Protein AF-A0A151SJ07-F1 (afdb_monomer)

Radius of gyration: 11.74 Å; Cα contacts (8 Å, |Δi|>4): 71; chains: 1; bounding box: 27×25×27 Å

Nearest PDB structures (foldseek):
  7p06-assembly1_A  TM=7.949E-01  e=7.241E-03  Saccharomyces cerevisiae S288C
  8ui0-assembly1_F  TM=4.124E-01  e=9.164E+00  Sus scrofa
  7nvs-assembly1_F  TM=3.944E-01  e=9.164E+00  Sus scrofa
  3foe-assembly1_A  TM=2.606E-01  e=9.164E+00  Streptococcus pneumoniae

Structure (mmCIF, N/CA/C/O backbone):
data_AF-A0A151SJ07-F1
#
_entry.id   AF-A0A151SJ07-F1
#
loop_
_atom_site.group_PDB
_atom_site.id
_atom_site.type_symbol
_atom_site.label_atom_id
_atom_site.label_alt_id
_atom_site.label_comp_id
_atom_site.label_asym_id
_atom_site.label_entity_id
_atom_site.label_seq_id
_atom_site.pdbx_PDB_ins_code
_atom_site.Cartn_x
_atom_site.Cartn_y
_atom_site.Cartn_z
_atom_site.occupancy
_atom_site.B_iso_or_equiv
_atom_site.auth_seq_id
_atom_site.auth_comp_id
_atom_site.auth_asym_id
_atom_site.auth_atom_id
_atom_site.pdbx_PDB_model_num
ATOM 1 N N . MET A 1 1 ? 13.094 -12.281 -1.509 1.00 84.12 1 MET A N 1
ATOM 2 C CA . MET A 1 1 ? 12.824 -11.657 -0.195 1.00 84.12 1 MET A CA 1
ATOM 3 C C . MET A 1 1 ? 11.339 -11.340 -0.102 1.00 84.12 1 MET A C 1
ATOM 5 O O . MET A 1 1 ? 10.746 -11.028 -1.133 1.00 84.12 1 MET A O 1
ATOM 9 N N . GLN A 1 2 ? 10.754 -11.467 1.086 1.00 89.56 2 GLN A N 1
ATOM 10 C CA . GLN A 1 2 ? 9.347 -11.157 1.362 1.00 89.56 2 GLN A CA 1
ATOM 11 C C . GLN A 1 2 ? 9.263 -9.859 2.179 1.00 89.56 2 GLN A C 1
ATOM 13 O O . GLN A 1 2 ? 10.206 -9.546 2.905 1.00 89.56 2 GLN A O 1
ATOM 18 N N . LEU A 1 3 ? 8.172 -9.112 2.030 1.00 92.56 3 LEU A N 1
ATOM 19 C CA . LEU A 1 3 ? 7.845 -7.915 2.799 1.00 92.56 3 LEU A CA 1
ATOM 20 C C . LEU A 1 3 ? 6.536 -8.160 3.549 1.00 92.56 3 LEU A C 1
ATOM 22 O O . LEU A 1 3 ? 5.563 -8.615 2.951 1.00 92.56 3 LEU A O 1
ATOM 26 N N . LEU A 1 4 ? 6.539 -7.819 4.835 1.00 93.75 4 LEU A N 1
ATOM 27 C CA . LEU A 1 4 ? 5.348 -7.660 5.658 1.00 93.75 4 LEU A CA 1
ATOM 28 C C . LEU A 1 4 ? 5.179 -6.165 5.929 1.00 93.75 4 LEU A C 1
ATOM 30 O O . LEU A 1 4 ? 6.063 -5.538 6.515 1.00 93.75 4 LEU A O 1
ATOM 34 N N . LEU A 1 5 ? 4.056 -5.611 5.489 1.00 93.88 5 LEU A N 1
ATOM 35 C CA . LEU A 1 5 ? 3.644 -4.245 5.760 1.00 93.88 5 LEU A CA 1
ATOM 36 C C . LEU A 1 5 ? 2.390 -4.256 6.625 1.00 93.88 5 LEU A C 1
ATOM 38 O O . LEU A 1 5 ? 1.411 -4.934 6.307 1.00 93.88 5 LEU A O 1
ATOM 42 N N . MET A 1 6 ? 2.416 -3.463 7.691 1.00 93.75 6 MET A N 1
ATOM 43 C CA . MET A 1 6 ? 1.346 -3.408 8.677 1.00 93.75 6 MET A CA 1
ATOM 44 C C . MET A 1 6 ? 0.862 -1.977 8.886 1.00 93.75 6 MET A C 1
ATOM 46 O O . MET A 1 6 ? 1.653 -1.033 8.913 1.00 93.75 6 MET A O 1
ATOM 50 N N . LYS A 1 7 ? -0.444 -1.843 9.092 1.00 90.62 7 LYS A N 1
ATOM 51 C CA . LYS A 1 7 ? -1.103 -0.645 9.605 1.00 90.62 7 LYS A CA 1
ATOM 52 C C . LYS A 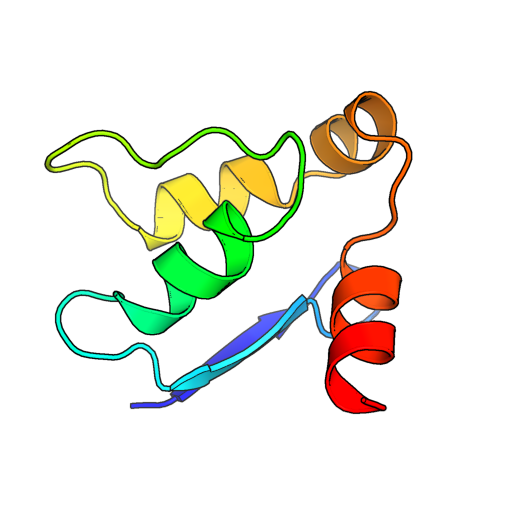1 7 ? -0.937 -0.577 11.124 1.00 90.62 7 LYS A C 1
ATOM 54 O O . LYS A 1 7 ? -0.748 -1.591 11.806 1.00 90.62 7 LYS A O 1
ATOM 59 N N . GLN A 1 8 ? -1.050 0.629 11.678 1.00 84.44 8 GLN A N 1
ATOM 60 C CA . GLN A 1 8 ? -1.196 0.796 13.124 1.00 84.44 8 GLN A CA 1
ATOM 61 C C . GLN A 1 8 ? -2.419 0.009 13.617 1.00 84.44 8 GLN A C 1
ATOM 63 O O . GLN A 1 8 ? -3.479 0.071 13.007 1.00 84.44 8 GLN A O 1
ATOM 68 N N . GLY A 1 9 ? -2.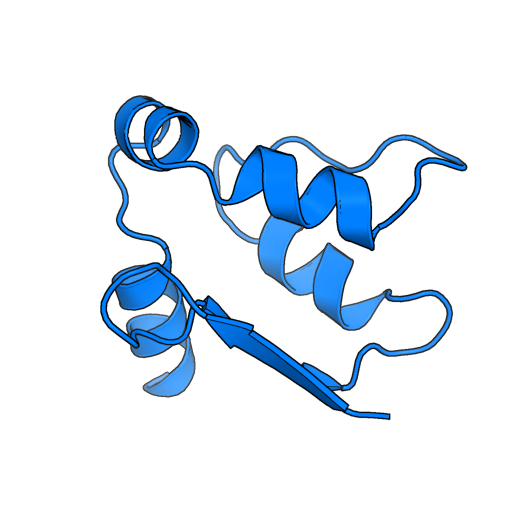258 -0.752 14.701 1.00 85.44 9 GLY A N 1
ATOM 69 C CA . GLY A 1 9 ? -3.290 -1.679 15.185 1.00 85.44 9 GLY A CA 1
ATOM 70 C C . GLY A 1 9 ? -3.091 -3.136 14.754 1.00 85.44 9 GLY A C 1
ATOM 71 O O . GLY A 1 9 ? -3.871 -3.989 15.156 1.00 85.44 9 GLY A O 1
ATOM 72 N N . GLY A 1 10 ? -2.026 -3.443 14.004 1.00 91.06 10 GLY A N 1
ATOM 73 C CA . GLY A 1 10 ? -1.630 -4.823 13.711 1.00 91.06 10 GLY A CA 1
ATOM 74 C C . GLY A 1 10 ? -2.303 -5.437 12.482 1.00 91.06 10 GLY A C 1
ATOM 75 O O . GLY A 1 10 ? -2.136 -6.627 12.243 1.00 91.06 10 GLY A O 1
ATOM 76 N N . GLN A 1 11 ? -3.044 -4.645 11.705 1.00 94.00 11 GLN A N 1
ATOM 77 C CA . GLN A 1 11 ? -3.677 -5.099 10.468 1.00 94.00 11 GLN A CA 1
ATOM 78 C C . GLN A 1 11 ? -2.665 -5.137 9.319 1.00 94.00 11 GLN A C 1
ATOM 80 O O . GLN A 1 11 ? -1.783 -4.283 9.221 1.00 94.00 11 GLN A O 1
ATOM 85 N N . GLU A 1 12 ? -2.797 -6.116 8.437 1.00 94.44 12 GLU A N 1
ATOM 86 C CA . GLU A 1 12 ? -1.892 -6.318 7.308 1.00 94.44 12 GLU A CA 1
ATOM 87 C C . GLU A 1 12 ? -2.330 -5.472 6.112 1.00 94.44 12 GLU A C 1
ATOM 89 O O . GLU A 1 12 ? -3.510 -5.412 5.779 1.00 94.44 12 GLU A O 1
ATOM 94 N N . LEU A 1 13 ? -1.367 -4.819 5.461 1.00 95.06 13 LEU A N 1
ATOM 95 C CA . LEU A 1 13 ? -1.594 -4.055 4.229 1.00 95.06 13 LEU A CA 1
ATOM 96 C C . LEU A 1 13 ? -0.991 -4.741 3.003 1.00 95.06 13 LEU A C 1
ATOM 98 O O . LEU A 1 13 ? -1.440 -4.521 1.881 1.00 95.06 13 LEU A O 1
ATOM 102 N N . TYR A 1 14 ? 0.067 -5.524 3.221 1.00 94.94 14 TYR A N 1
ATOM 103 C CA . TYR A 1 14 ? 0.721 -6.329 2.201 1.00 94.94 14 TYR A CA 1
ATOM 104 C C . TYR A 1 14 ? 1.591 -7.396 2.864 1.00 94.94 14 TYR A C 1
ATOM 106 O O . TYR A 1 14 ? 2.485 -7.073 3.650 1.00 94.94 14 TYR A O 1
ATOM 114 N N . VAL A 1 15 ? 1.385 -8.656 2.491 1.00 94.56 15 VAL A N 1
ATOM 115 C CA . VAL A 1 15 ? 2.307 -9.754 2.794 1.00 94.56 15 VAL A CA 1
ATOM 116 C C . VAL A 1 15 ? 2.636 -10.457 1.490 1.00 94.56 15 VAL A C 1
ATOM 118 O O . VAL A 1 15 ? 1.766 -11.058 0.861 1.00 94.56 15 VAL A O 1
ATOM 121 N N . GLY A 1 16 ? 3.887 -10.355 1.045 1.00 93.56 16 GLY A N 1
ATOM 122 C CA . GLY A 1 16 ? 4.255 -10.927 -0.244 1.00 93.56 16 GLY A CA 1
ATOM 123 C C . GLY A 1 16 ? 5.701 -10.702 -0.670 1.00 93.56 16 GLY A C 1
ATOM 124 O O . GLY A 1 16 ? 6.473 -10.007 -0.005 1.00 93.56 16 GLY A O 1
ATOM 125 N N . PRO A 1 17 ? 6.117 -11.297 -1.799 1.00 94.56 17 PRO A N 1
ATOM 126 C CA . PRO A 1 17 ? 7.440 -11.070 -2.363 1.00 94.56 17 PRO A CA 1
ATOM 127 C C . PRO A 1 17 ? 7.592 -9.609 -2.796 1.00 94.56 17 PRO A C 1
ATOM 129 O O . PRO A 1 17 ? 6.674 -9.036 -3.365 1.00 94.56 17 PRO A O 1
ATOM 132 N N . LEU A 1 18 ? 8.770 -9.009 -2.618 1.00 91.12 18 LEU A N 1
ATOM 133 C CA . LEU A 1 18 ? 9.029 -7.669 -3.176 1.00 91.12 18 LEU A CA 1
ATOM 134 C C . LEU A 1 18 ? 9.052 -7.682 -4.714 1.00 91.12 18 LEU A C 1
ATOM 136 O O . LEU A 1 18 ? 8.634 -6.725 -5.359 1.00 91.12 18 LEU A O 1
ATOM 140 N N . GLY A 1 19 ? 9.526 -8.782 -5.303 1.00 91.19 19 GLY A N 1
ATOM 141 C CA . GLY A 1 19 ? 9.841 -8.847 -6.730 1.00 91.19 19 GLY A CA 1
ATOM 142 C C . GLY A 1 19 ? 11.157 -8.140 -7.068 1.00 91.19 19 GLY A C 1
ATOM 143 O O . GLY A 1 19 ? 11.808 -7.535 -6.213 1.00 91.19 19 GLY A O 1
ATOM 144 N N . HIS A 1 20 ? 11.575 -8.242 -8.328 1.00 91.75 20 HIS A N 1
ATOM 145 C CA . HIS A 1 20 ? 12.748 -7.520 -8.820 1.00 91.75 20 HIS A CA 1
ATOM 146 C C . HIS A 1 20 ? 12.445 -6.016 -8.824 1.00 91.75 20 HIS A C 1
ATOM 148 O O . HIS A 1 20 ? 11.382 -5.620 -9.303 1.00 91.75 20 HIS A O 1
ATOM 154 N N . HIS A 1 21 ? 13.333 -5.199 -8.250 1.00 89.19 21 HIS A N 1
ATOM 155 C CA . HIS A 1 21 ? 13.124 -3.752 -8.069 1.00 89.19 21 HIS A CA 1
ATOM 156 C C . HIS A 1 21 ? 11.765 -3.376 -7.440 1.00 89.19 21 HIS A C 1
ATOM 158 O O . HIS A 1 21 ? 11.152 -2.390 -7.832 1.00 89.19 21 HIS A O 1
ATOM 164 N N . SER A 1 22 ? 11.273 -4.168 -6.481 1.00 93.00 22 SER A N 1
ATOM 165 C CA . SER A 1 22 ? 9.987 -3.926 -5.798 1.00 93.00 22 SER A CA 1
ATOM 166 C C . SER A 1 22 ? 8.748 -3.967 -6.711 1.00 93.00 22 SER A C 1
ATOM 168 O O . SER A 1 22 ? 7.689 -3.467 -6.340 1.00 93.00 22 SER A O 1
ATOM 170 N N . SER A 1 23 ? 8.856 -4.573 -7.896 1.00 93.69 23 SER A N 1
ATOM 171 C CA . 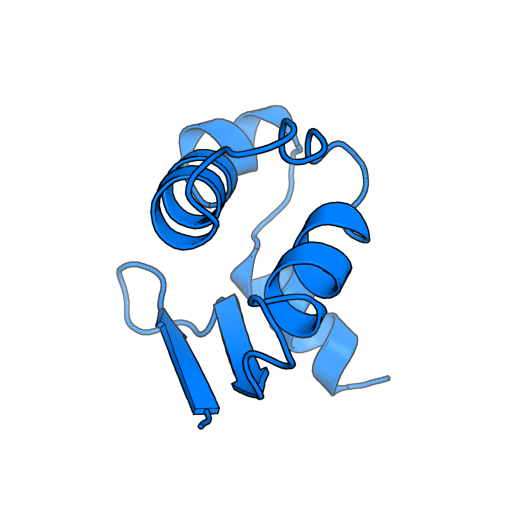SER A 1 23 ? 7.783 -4.616 -8.903 1.00 93.69 23 SER A CA 1
ATOM 172 C C . SER A 1 23 ? 6.456 -5.183 -8.396 1.00 93.69 23 SER A C 1
ATOM 174 O O . SER A 1 23 ? 5.411 -4.647 -8.755 1.00 93.69 23 SER A O 1
ATOM 176 N N . HIS A 1 24 ? 6.461 -6.220 -7.553 1.00 94.31 24 HIS A N 1
ATOM 177 C CA . HIS A 1 24 ? 5.215 -6.788 -7.022 1.00 94.31 24 HIS A CA 1
ATOM 178 C C . HIS A 1 24 ? 4.539 -5.843 -6.026 1.00 94.31 24 HIS A C 1
ATOM 180 O O . HIS A 1 24 ? 3.330 -5.647 -6.100 1.00 94.31 24 HIS A O 1
ATOM 186 N N . LEU A 1 25 ? 5.328 -5.208 -5.152 1.00 94.19 25 LEU A N 1
ATOM 187 C CA . LEU A 1 25 ? 4.833 -4.200 -4.213 1.00 94.19 25 LEU A CA 1
ATOM 188 C C . LEU A 1 25 ? 4.190 -3.024 -4.959 1.00 94.19 25 LEU A C 1
ATOM 190 O O . LEU A 1 25 ? 3.088 -2.604 -4.621 1.00 94.19 25 LEU A O 1
ATOM 194 N N . ILE A 1 26 ? 4.880 -2.517 -5.985 1.00 95.44 26 ILE A N 1
ATOM 195 C CA . ILE A 1 26 ? 4.394 -1.409 -6.816 1.00 95.44 26 ILE A CA 1
ATOM 196 C C . ILE A 1 26 ? 3.100 -1.817 -7.522 1.00 95.44 26 ILE A C 1
ATOM 198 O O . ILE A 1 26 ? 2.100 -1.119 -7.408 1.00 95.44 26 ILE A O 1
ATOM 202 N N . SER A 1 27 ? 3.096 -2.980 -8.179 1.00 95.25 27 SER A N 1
ATOM 203 C CA . SER A 1 27 ? 1.934 -3.466 -8.934 1.00 95.25 27 SER A CA 1
ATOM 204 C C . SER A 1 27 ? 0.699 -3.652 -8.053 1.00 95.25 27 SER A C 1
ATOM 206 O O . SER A 1 27 ? -0.407 -3.355 -8.491 1.00 95.25 27 SER A O 1
ATOM 208 N N . TYR A 1 28 ? 0.881 -4.120 -6.815 1.00 95.31 28 TYR A N 1
ATOM 209 C CA . TYR A 1 28 ? -0.213 -4.273 -5.859 1.00 95.31 28 TYR A CA 1
ATOM 210 C C . TYR A 1 28 ? -0.873 -2.926 -5.538 1.00 95.31 28 TYR A C 1
ATOM 212 O O . TYR A 1 28 ? -2.075 -2.772 -5.742 1.00 95.31 28 TYR A O 1
ATOM 220 N N . PHE A 1 29 ? -0.094 -1.933 -5.095 1.00 95.69 29 PHE A N 1
ATOM 221 C CA . PHE A 1 29 ? -0.646 -0.634 -4.701 1.00 95.69 29 PHE A CA 1
ATOM 222 C C . PHE A 1 29 ? -1.141 0.190 -5.895 1.00 95.69 29 PHE A C 1
ATOM 224 O O . PHE A 1 29 ? -2.178 0.834 -5.782 1.00 95.69 29 PHE A O 1
ATOM 231 N N . GLU A 1 30 ? -0.473 0.138 -7.051 1.00 96.00 30 GLU A N 1
ATOM 232 C CA . GLU A 1 30 ? -0.959 0.795 -8.277 1.00 96.00 30 GLU A CA 1
ATOM 233 C C . GLU A 1 30 ? -2.236 0.155 -8.839 1.00 96.00 30 GLU A C 1
ATOM 235 O O . GLU A 1 30 ? -2.980 0.807 -9.573 1.00 96.00 30 GLU A O 1
ATOM 240 N N . GLY A 1 31 ? -2.500 -1.113 -8.509 1.00 94.62 31 GLY A N 1
ATOM 241 C CA . GLY A 1 31 ? -3.739 -1.801 -8.868 1.00 94.62 31 GLY A CA 1
ATOM 242 C C . GLY A 1 31 ? -4.963 -1.298 -8.097 1.00 94.62 31 GLY A C 1
ATOM 243 O O . GLY A 1 31 ? -6.093 -1.527 -8.530 1.00 94.62 31 GLY A O 1
ATOM 244 N N . ILE A 1 32 ? -4.760 -0.595 -6.979 1.00 95.00 32 ILE A N 1
ATOM 245 C CA . ILE A 1 32 ? -5.841 -0.031 -6.170 1.00 95.00 32 ILE A CA 1
ATOM 246 C C . ILE A 1 32 ? -6.323 1.266 -6.822 1.00 95.00 32 ILE A C 1
ATOM 248 O O . ILE A 1 32 ? -5.556 2.201 -7.061 1.00 95.00 32 ILE A O 1
ATOM 252 N N . HIS A 1 33 ? -7.623 1.332 -7.108 1.00 94.00 33 HIS A N 1
ATOM 253 C CA . HIS A 1 33 ? -8.207 2.481 -7.788 1.00 94.00 33 HIS A CA 1
ATOM 254 C C . HIS A 1 33 ? -7.990 3.781 -6.998 1.00 94.00 33 HIS A C 1
ATOM 256 O O . HIS A 1 33 ? -8.278 3.855 -5.807 1.00 94.00 33 HIS A O 1
ATOM 262 N N . GLY A 1 34 ? -7.496 4.812 -7.686 1.00 93.62 34 GLY A N 1
ATOM 263 C CA . GLY A 1 34 ? -7.224 6.131 -7.110 1.00 93.62 34 GLY A CA 1
ATOM 264 C C . GLY A 1 34 ? -5.843 6.287 -6.461 1.00 93.62 34 GLY A C 1
ATOM 265 O O . GLY A 1 34 ? -5.446 7.416 -6.168 1.00 93.62 34 GLY A O 1
ATOM 266 N N . VAL A 1 35 ? -5.061 5.213 -6.301 1.00 95.94 35 VAL A N 1
ATOM 267 C CA . VAL A 1 35 ? -3.654 5.330 -5.894 1.00 95.94 35 VAL A CA 1
ATOM 268 C C . VAL A 1 35 ? -2.828 5.903 -7.047 1.00 95.94 35 VAL A C 1
ATOM 270 O O . VAL A 1 35 ? -2.887 5.442 -8.188 1.00 95.94 35 VAL A O 1
ATOM 273 N N . ASN A 1 36 ? -2.037 6.936 -6.752 1.00 94.00 36 ASN A N 1
ATOM 274 C CA . ASN A 1 36 ? -1.150 7.543 -7.738 1.00 94.00 36 ASN A CA 1
ATOM 275 C C . ASN A 1 36 ? 0.043 6.636 -8.032 1.00 94.00 36 ASN A C 1
ATOM 277 O O . ASN A 1 36 ? 0.693 6.148 -7.108 1.00 94.00 36 ASN A O 1
ATOM 281 N N . LYS A 1 37 ? 0.384 6.518 -9.317 1.00 95.56 37 LYS A N 1
ATOM 282 C CA . LYS A 1 37 ? 1.553 5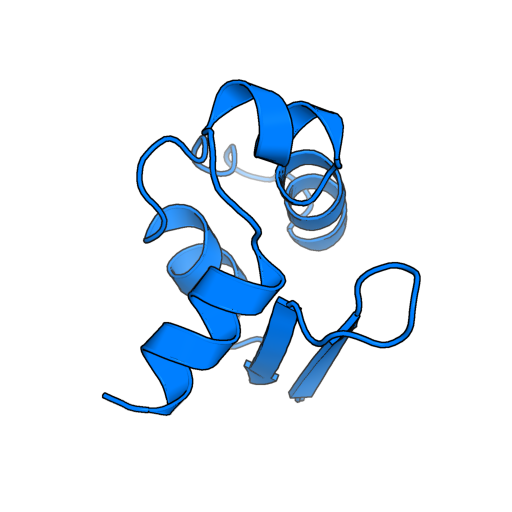.764 -9.772 1.00 95.56 37 LYS A CA 1
ATOM 283 C C . LYS A 1 37 ? 2.855 6.280 -9.173 1.00 95.56 37 LYS A C 1
ATOM 285 O O . LYS A 1 37 ? 3.011 7.486 -8.943 1.00 95.56 37 LYS A O 1
ATOM 290 N N . ILE A 1 38 ? 3.797 5.368 -8.956 1.00 96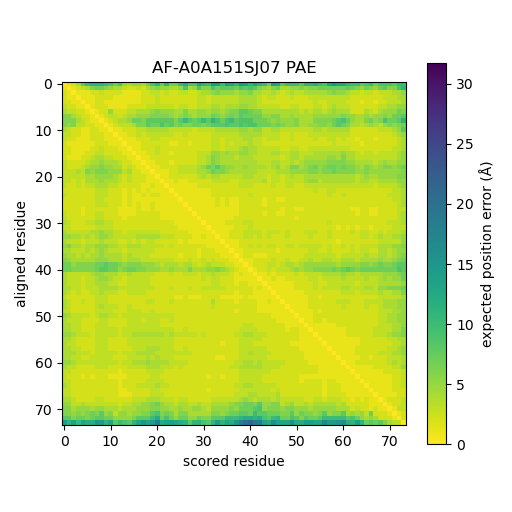.31 38 ILE A N 1
ATOM 291 C CA . ILE A 1 38 ? 5.143 5.740 -8.527 1.00 96.31 38 ILE A CA 1
ATOM 292 C C . ILE A 1 38 ? 5.850 6.509 -9.651 1.00 96.31 38 ILE A C 1
ATOM 294 O O . ILE A 1 38 ? 5.675 6.227 -10.835 1.00 96.31 38 ILE A O 1
ATOM 298 N N . LYS A 1 39 ? 6.644 7.518 -9.286 1.00 94.62 39 LYS A N 1
ATOM 299 C CA . LYS A 1 39 ? 7.463 8.267 -10.249 1.00 94.62 39 LYS A CA 1
ATOM 300 C C . LYS A 1 39 ? 8.741 7.499 -10.577 1.00 94.62 39 LYS A C 1
ATOM 302 O O . LYS A 1 39 ? 9.298 6.822 -9.711 1.00 94.62 39 LYS A O 1
ATOM 307 N N . ASP A 1 40 ? 9.246 7.678 -11.795 1.00 89.94 40 ASP A N 1
ATOM 308 C CA . ASP A 1 40 ? 10.526 7.101 -12.206 1.00 89.94 40 ASP A CA 1
ATOM 309 C C . ASP A 1 40 ? 11.648 7.483 -11.232 1.00 89.94 40 ASP A C 1
ATOM 311 O O . ASP A 1 40 ? 11.736 8.622 -10.768 1.00 89.94 40 ASP A O 1
ATOM 315 N N . ALA A 1 41 ? 12.501 6.505 -10.916 1.00 90.38 41 ALA A N 1
ATOM 316 C CA . ALA A 1 41 ? 13.606 6.617 -9.960 1.00 90.38 41 A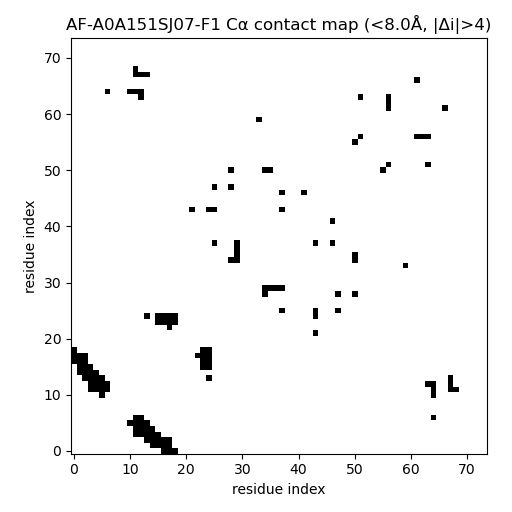LA A CA 1
ATOM 317 C C . ALA A 1 41 ? 13.212 7.012 -8.517 1.00 90.38 41 ALA A C 1
ATOM 319 O O . ALA A 1 41 ? 14.097 7.258 -7.694 1.00 90.38 41 ALA A O 1
ATOM 320 N N . TYR A 1 42 ? 11.920 7.039 -8.171 1.00 94.88 42 TYR A N 1
ATOM 321 C CA . TYR A 1 42 ? 11.482 7.267 -6.797 1.00 94.88 42 TYR A CA 1
ATOM 322 C C . TYR A 1 42 ? 11.646 6.003 -5.949 1.00 94.88 42 TYR A C 1
ATOM 324 O O . TYR A 1 42 ? 11.507 4.881 -6.436 1.00 94.88 42 TYR A O 1
ATOM 332 N N . ASN A 1 43 ? 11.948 6.174 -4.662 1.0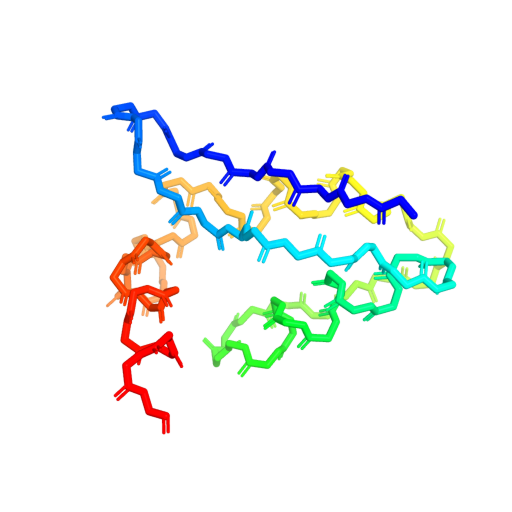0 93.44 43 ASN A N 1
ATOM 333 C CA . ASN A 1 43 ? 12.146 5.045 -3.763 1.00 93.44 43 ASN A CA 1
ATOM 334 C C . ASN A 1 43 ? 10.803 4.323 -3.498 1.00 93.44 43 ASN A C 1
ATOM 336 O O . ASN A 1 43 ? 9.894 4.949 -2.944 1.00 93.44 43 ASN A O 1
ATOM 340 N N . PRO A 1 44 ? 10.665 3.020 -3.823 1.00 93.94 44 PRO A N 1
ATOM 341 C CA . PRO A 1 44 ? 9.396 2.305 -3.660 1.00 93.94 44 PRO A CA 1
ATOM 342 C C . PRO A 1 44 ? 8.908 2.224 -2.216 1.00 93.94 44 PRO A C 1
ATOM 344 O O . PRO A 1 44 ? 7.706 2.247 -1.972 1.00 93.94 44 PRO A O 1
ATOM 347 N N . THR A 1 45 ? 9.831 2.157 -1.257 1.00 90.50 45 THR A N 1
ATOM 348 C CA . THR A 1 45 ? 9.490 2.110 0.166 1.00 90.50 45 THR A CA 1
ATOM 349 C C . THR A 1 45 ? 8.905 3.442 0.622 1.00 90.50 45 THR A C 1
ATOM 351 O O . THR A 1 45 ? 7.870 3.452 1.278 1.00 90.50 45 THR A O 1
ATOM 354 N N . THR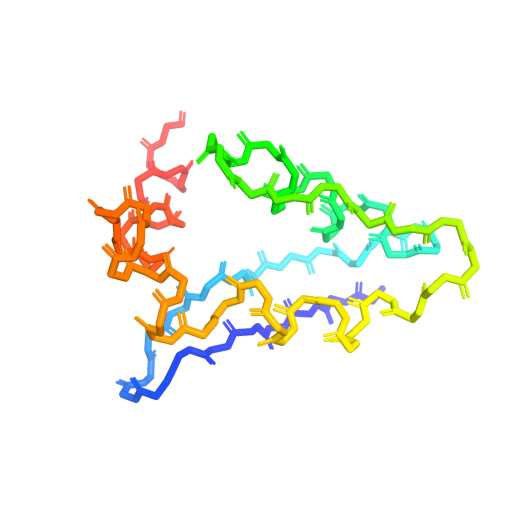 A 1 46 ? 9.527 4.564 0.243 1.00 94.25 46 THR A N 1
ATOM 355 C CA . THR A 1 46 ? 9.008 5.902 0.562 1.00 94.25 46 THR A CA 1
ATOM 356 C C . THR A 1 46 ? 7.640 6.131 -0.071 1.00 94.25 46 THR A C 1
ATOM 358 O O . THR A 1 46 ? 6.720 6.540 0.627 1.00 94.25 46 THR A O 1
ATOM 361 N N . TRP A 1 47 ? 7.480 5.813 -1.359 1.00 95.62 47 TRP A N 1
ATOM 362 C CA . TRP A 1 47 ? 6.196 5.979 -2.047 1.00 95.62 47 TRP A CA 1
ATOM 363 C C . TRP A 1 47 ? 5.091 5.147 -1.405 1.00 95.62 47 TRP A C 1
ATOM 365 O O . TRP A 1 47 ? 4.009 5.666 -1.153 1.00 95.62 47 TRP A O 1
ATOM 375 N N . MET A 1 48 ? 5.379 3.885 -1.080 1.00 94.38 48 MET A N 1
ATOM 376 C CA . MET A 1 48 ? 4.412 3.012 -0.424 1.00 94.38 48 MET A CA 1
ATOM 377 C C . MET A 1 48 ? 3.915 3.623 0.900 1.00 94.38 48 MET A C 1
ATOM 379 O O . MET A 1 48 ? 2.712 3.681 1.130 1.00 94.38 48 MET A O 1
ATOM 383 N N . LEU A 1 49 ? 4.814 4.160 1.733 1.00 93.00 49 LEU A N 1
ATOM 384 C CA . LEU A 1 49 ? 4.425 4.768 3.011 1.00 93.00 49 LEU A CA 1
ATOM 385 C C . LEU A 1 49 ? 3.543 6.012 2.838 1.00 93.00 49 LEU A C 1
ATOM 387 O O . LEU A 1 49 ? 2.688 6.274 3.680 1.00 93.00 49 LEU A O 1
ATOM 391 N N . GLU A 1 50 ? 3.738 6.773 1.760 1.00 94.00 50 GLU A N 1
ATOM 392 C CA . GLU A 1 50 ? 2.923 7.948 1.430 1.00 94.00 50 GLU A CA 1
ATOM 393 C C . GLU A 1 50 ? 1.522 7.561 0.940 1.00 94.00 50 GLU A C 1
ATOM 395 O O . GLU A 1 50 ? 0.536 8.220 1.291 1.00 94.00 50 GLU A O 1
ATOM 400 N N . VAL A 1 51 ? 1.415 6.488 0.148 1.00 94.50 51 VAL A N 1
ATOM 401 C CA . VAL A 1 51 ? 0.121 6.032 -0.377 1.00 94.50 51 VAL A CA 1
ATOM 402 C C . VAL A 1 51 ? -0.715 5.307 0.673 1.00 94.50 51 VAL A C 1
ATOM 404 O O . VAL A 1 51 ? -1.934 5.374 0.591 1.00 94.50 51 VAL A O 1
ATOM 407 N N . THR A 1 52 ? -0.100 4.692 1.690 1.00 94.44 52 THR A N 1
ATOM 408 C CA . THR A 1 52 ? -0.808 3.969 2.765 1.00 94.44 52 THR A CA 1
ATOM 409 C C . THR A 1 52 ? -1.097 4.821 4.005 1.00 94.44 52 THR A C 1
ATOM 411 O O . THR A 1 52 ? -1.230 4.296 5.111 1.00 94.44 52 THR A O 1
ATOM 414 N N . THR A 1 53 ? -1.146 6.148 3.870 1.00 93.94 53 THR A N 1
ATOM 415 C CA . THR A 1 53 ? -1.486 7.032 4.996 1.00 93.94 53 THR A CA 1
ATOM 416 C C . THR A 1 53 ? -2.990 7.047 5.269 1.00 93.94 53 THR A C 1
ATOM 418 O O . THR A 1 53 ? -3.801 6.913 4.355 1.00 93.94 53 THR A O 1
ATOM 421 N N . SER A 1 54 ? -3.383 7.325 6.516 1.00 93.06 54 SER A N 1
ATOM 422 C CA . SER A 1 54 ? -4.802 7.490 6.878 1.00 93.06 54 SER A CA 1
ATOM 423 C C . SER A 1 54 ? -5.485 8.640 6.126 1.00 93.06 54 SER A C 1
ATOM 425 O O . SER A 1 54 ? -6.691 8.612 5.906 1.00 93.06 54 SER A O 1
ATOM 427 N N . ILE A 1 55 ? -4.716 9.650 5.701 1.00 94.56 55 ILE A N 1
ATOM 428 C CA . ILE A 1 55 ? -5.226 10.730 4.848 1.00 94.56 55 ILE A CA 1
ATOM 429 C C . ILE A 1 55 ? -5.603 10.170 3.472 1.00 94.56 55 ILE A C 1
ATOM 431 O O . ILE A 1 55 ? -6.678 10.482 2.971 1.00 94.56 55 ILE A O 1
ATOM 435 N N . LYS A 1 56 ? -4.771 9.297 2.882 1.00 95.19 56 LYS A N 1
ATOM 436 C CA . LYS A 1 56 ? -5.109 8.635 1.615 1.00 95.19 56 LYS A CA 1
ATOM 437 C C . LYS A 1 56 ? -6.301 7.701 1.723 1.00 95.19 56 LYS A C 1
ATOM 439 O O . LYS A 1 56 ? -7.127 7.713 0.820 1.00 95.19 56 LYS A O 1
ATOM 444 N N . GLU A 1 57 ? -6.443 6.967 2.820 1.00 95.38 57 GLU A N 1
ATOM 445 C CA . GLU A 1 57 ? -7.652 6.171 3.081 1.00 95.38 57 GLU A CA 1
ATOM 446 C C . GLU A 1 57 ? -8.917 7.038 3.053 1.00 95.38 57 GLU A C 1
ATOM 448 O O . GLU A 1 57 ? -9.880 6.716 2.358 1.00 95.38 57 GLU A O 1
ATOM 453 N N . MET A 1 58 ? -8.888 8.191 3.731 1.00 95.50 58 MET A N 1
ATOM 454 C CA . MET A 1 58 ? -10.009 9.133 3.752 1.00 95.50 58 MET A CA 1
ATOM 455 C C . MET A 1 58 ? -10.311 9.728 2.370 1.00 95.50 58 MET A C 1
ATOM 457 O O . MET A 1 58 ? -11.476 9.837 1.998 1.00 95.50 58 MET A O 1
ATOM 461 N N . GLU A 1 59 ? -9.284 10.109 1.608 1.00 96.12 59 GLU A N 1
ATOM 462 C CA . GLU A 1 59 ? -9.451 10.663 0.257 1.00 96.12 59 GLU A CA 1
ATOM 463 C C . GLU A 1 59 ? -10.015 9.641 -0.737 1.00 96.12 59 GLU A C 1
ATOM 465 O O . GLU A 1 59 ? -10.798 10.002 -1.614 1.00 96.12 59 GLU A O 1
ATOM 470 N N . LEU A 1 60 ? -9.615 8.376 -0.607 1.00 95.62 60 LEU A N 1
ATOM 471 C CA . LEU A 1 60 ? -10.061 7.282 -1.468 1.00 95.62 60 LEU A CA 1
ATOM 472 C C . LEU A 1 60 ? -11.390 6.670 -1.007 1.00 95.62 60 LEU A C 1
ATOM 474 O O . LEU A 1 60 ? -12.048 5.989 -1.792 1.00 95.62 60 LEU A O 1
ATOM 478 N N . GLY A 1 61 ? -11.792 6.907 0.245 1.00 96.19 61 GLY A N 1
ATOM 479 C CA . GLY A 1 61 ? -12.976 6.298 0.845 1.00 96.19 61 GLY A CA 1
ATOM 480 C C . GLY A 1 61 ? -12.837 4.785 1.041 1.00 96.19 61 GLY A C 1
ATOM 481 O O . GLY A 1 61 ? -13.830 4.070 0.924 1.00 96.19 61 GLY A O 1
ATOM 482 N N . ILE A 1 62 ? -11.618 4.300 1.300 1.00 95.31 62 ILE A N 1
ATOM 483 C CA . ILE A 1 62 ? -11.300 2.874 1.490 1.00 95.31 62 ILE A CA 1
ATOM 484 C C . ILE A 1 62 ? -10.527 2.656 2.793 1.00 95.31 62 ILE A C 1
ATOM 486 O O . ILE A 1 62 ? -9.893 3.577 3.300 1.00 95.31 62 ILE A O 1
ATOM 490 N N . ASP A 1 63 ? -10.501 1.415 3.275 1.00 95.12 63 ASP A N 1
ATOM 491 C CA . ASP A 1 63 ? -9.518 0.940 4.252 1.00 95.12 63 ASP A CA 1
ATOM 492 C C . ASP A 1 63 ? -8.548 -0.026 3.551 1.00 95.12 63 ASP A C 1
ATOM 494 O O . ASP A 1 63 ? -8.968 -1.021 2.954 1.00 95.12 63 ASP A O 1
ATOM 498 N N . PHE A 1 64 ? -7.242 0.261 3.582 1.00 95.62 64 PHE A N 1
ATOM 499 C CA . PHE A 1 64 ? -6.265 -0.562 2.859 1.00 95.62 64 PHE A CA 1
ATOM 500 C C . PHE A 1 64 ? -6.152 -1.987 3.417 1.00 95.62 64 PHE A C 1
ATOM 502 O O . PHE A 1 64 ? -5.827 -2.904 2.661 1.00 95.62 64 PHE A O 1
ATOM 509 N N . ALA A 1 65 ? -6.415 -2.194 4.710 1.00 95.19 65 ALA A N 1
ATOM 510 C CA . ALA A 1 65 ? -6.400 -3.525 5.304 1.00 95.19 65 ALA A CA 1
ATOM 511 C C . ALA A 1 65 ? -7.621 -4.339 4.865 1.00 95.19 65 ALA A C 1
ATOM 513 O O . ALA A 1 65 ? -7.494 -5.534 4.590 1.00 95.19 65 ALA A O 1
ATOM 514 N N . GLU A 1 66 ? -8.789 -3.706 4.735 1.00 94.88 66 GLU A N 1
ATOM 515 C CA . GLU A 1 66 ? -9.971 -4.356 4.159 1.00 94.88 66 GLU A CA 1
ATOM 516 C C . GLU A 1 66 ? -9.755 -4.712 2.688 1.00 94.88 66 GLU A C 1
ATOM 518 O O . GLU A 1 66 ? -10.084 -5.824 2.282 1.00 94.88 66 GLU A O 1
ATOM 523 N N . VAL A 1 67 ? -9.138 -3.821 1.902 1.00 94.88 67 VAL A N 1
ATOM 524 C CA . VAL A 1 67 ? -8.787 -4.101 0.499 1.00 94.88 67 VAL A CA 1
ATOM 525 C C . VAL A 1 67 ? -7.838 -5.294 0.396 1.00 94.88 67 VAL A C 1
ATOM 527 O O . VAL A 1 67 ? -8.093 -6.203 -0.393 1.00 94.88 67 VAL A O 1
ATOM 530 N N . TYR A 1 68 ? -6.780 -5.329 1.212 1.00 94.19 68 TYR A N 1
ATOM 531 C CA . TYR A 1 68 ? -5.844 -6.455 1.233 1.00 94.19 68 TYR A CA 1
ATOM 532 C C . TYR A 1 68 ? -6.544 -7.764 1.603 1.00 94.19 68 TYR A C 1
ATOM 534 O O . TYR A 1 68 ? -6.394 -8.773 0.915 1.00 94.19 68 TYR A O 1
ATOM 542 N N . THR A 1 69 ? -7.358 -7.723 2.659 1.00 92.56 69 THR A N 1
ATOM 543 C CA . THR A 1 69 ? -8.131 -8.873 3.133 1.00 92.56 69 THR A CA 1
ATOM 544 C C . THR A 1 69 ? -9.066 -9.374 2.037 1.00 92.56 69 THR A C 1
ATOM 546 O O . THR A 1 69 ? -9.055 -10.558 1.721 1.00 92.56 69 THR A O 1
ATOM 549 N N . PHE A 1 70 ? -9.831 -8.485 1.402 1.00 91.94 70 PHE A N 1
ATOM 550 C CA . PHE A 1 70 ? -10.746 -8.837 0.320 1.00 91.94 70 PHE A CA 1
ATOM 551 C C . PHE A 1 70 ? -10.021 -9.517 -0.846 1.00 91.94 70 PHE A C 1
ATOM 553 O O . PHE A 1 70 ? -10.488 -10.551 -1.316 1.00 91.94 70 PHE A O 1
ATOM 560 N N . ILE A 1 71 ? -8.866 -8.984 -1.265 1.00 86.75 71 ILE A N 1
ATOM 561 C CA . ILE A 1 71 ? -8.047 -9.555 -2.346 1.00 86.75 71 ILE A CA 1
ATOM 562 C C . ILE A 1 71 ? -7.495 -10.939 -1.978 1.00 86.75 71 ILE A C 1
ATOM 564 O O . ILE A 1 71 ? -7.337 -11.781 -2.853 1.00 86.75 71 ILE A O 1
ATOM 568 N N . LEU A 1 72 ? -7.213 -11.204 -0.702 1.00 86.25 72 LEU A N 1
ATOM 569 C CA . LEU A 1 72 ? -6.725 -12.510 -0.253 1.00 86.25 72 LEU A CA 1
ATOM 570 C C . LEU A 1 72 ? -7.802 -13.612 -0.314 1.00 86.25 72 LEU A C 1
ATOM 572 O O . LEU A 1 72 ? -7.463 -14.793 -0.371 1.00 86.25 72 LEU A O 1
ATOM 576 N N . PHE A 1 73 ? -9.085 -13.242 -0.277 1.00 79.38 73 PHE A N 1
ATOM 577 C CA . PHE A 1 73 ? -10.219 -14.177 -0.272 1.00 79.38 73 PHE A CA 1
ATOM 578 C C . PHE A 1 73 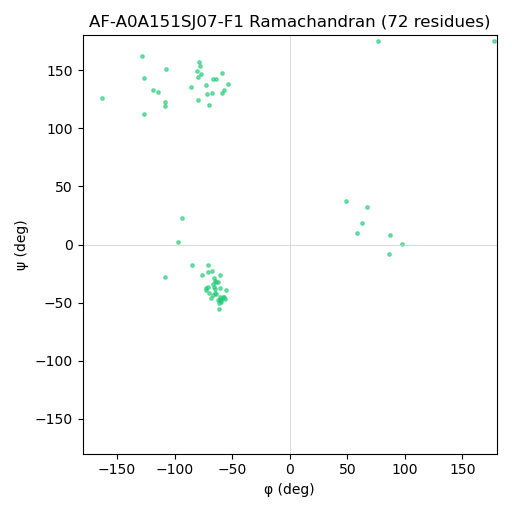? -10.854 -14.416 -1.656 1.00 79.38 73 PHE A C 1
ATOM 580 O O . PHE A 1 73 ? -11.829 -15.168 -1.742 1.00 79.38 73 PHE A O 1
ATOM 587 N N . ILE A 1 74 ? -10.309 -13.818 -2.720 1.00 71.88 74 ILE A N 1
ATOM 588 C CA . ILE A 1 74 ? -10.659 -14.079 -4.132 1.00 71.88 74 ILE A CA 1
ATOM 589 C C . ILE A 1 74 ? -9.582 -14.918 -4.819 1.00 71.88 74 ILE A C 1
ATOM 591 O O . ILE A 1 74 ? -9.977 -15.768 -5.647 1.00 71.88 74 ILE A O 1
#

Solvent-accessible surface area (backbone atoms only — not comparable to full-atom values): 4563 Å² total; per-residue (Å²): 113,74,44,82,41,68,46,92,93,76,42,53,52,43,78,44,56,30,56,74,93,40,45,46,53,50,52,55,53,51,67,39,86,88,48,76,71,84,59,87,95,54,58,66,70,62,52,50,58,62,62,70,31,73,67,43,28,63,77,67,74,50,55,62,40,58,52,38,51,54,62,73,78,108

Sequence (74 aa):
MQLLLMKQGGQELYVGPLGHHSSHLISYFEGIHGVNKIKDAYNPTTWMLEVTTSIKEMELGIDFAEVYTFILFI

pLDDT: mean 92.88, std 4.0, range [71.88, 96.31]

Secondary structure (DSSP, 8-state):
-EEEEE-TTS-EEEEEE--GGGHHHHHHHHTSTTPPPPPTT--HHHHHHHHTSHHHHHHHT--HHHHHHHHHT-

Mean predicted aligned error: 3.08 Å

Foldseek 3Di:
DWDWDADPPGFTLDTGDCPDLNVVVQCVQVVDPPQDHDDPPDRSVVSSVVCQDPVNCVVSVHHSSVVVVVVVVD

Organism: Cajanus cajan (NCBI:txid3821)